Protein AF-A0A0L0QUV2-F1 (afdb_monomer_lite)

Sequence (82 aa):
MKKRRKMIRAVKYTGAIVLTIGILIFLYGFFISDRSYITGIGIGTVMGAGFLFIMGIFFAATEESLKERLSRWRNKFRRKNK

Secondary structure (DSSP, 8-state):
-HHHHHHHHHHHHHHHHHHHHHHHHHHHHHHTTTSTTHHHHHHHHHHHHHHHHHHHHHHHHHHHHHHHHHHHHHHHHHHH--

Organism: Virgibacillus pantothenticus (NCBI:txid1473)

Structure (mmCIF, N/CA/C/O backbone):
data_AF-A0A0L0QUV2-F1
#
_entry.id   AF-A0A0L0QUV2-F1
#
loop_
_atom_site.group_PDB
_atom_site.id
_atom_site.type_symbol
_atom_site.label_atom_id
_atom_site.label_alt_id
_atom_site.label_comp_id
_atom_site.label_asym_id
_atom_site.label_entity_id
_atom_site.label_seq_id
_atom_site.pdbx_PDB_ins_code
_atom_site.Cartn_x
_atom_site.Cartn_y
_atom_site.Cartn_z
_atom_site.occupancy
_atom_site.B_iso_or_equiv
_atom_site.auth_seq_id
_atom_site.auth_comp_id
_atom_site.auth_asym_id
_atom_site.auth_atom_id
_atom_site.pdbx_PDB_model_num
ATOM 1 N N . MET A 1 1 ? -18.716 5.852 20.945 1.00 48.78 1 MET A N 1
ATOM 2 C CA . MET A 1 1 ? -18.138 4.696 20.202 1.00 48.78 1 MET A CA 1
ATOM 3 C C . MET A 1 1 ? -18.357 4.687 18.669 1.00 48.78 1 MET A C 1
ATOM 5 O O . MET A 1 1 ? -17.815 3.799 18.018 1.00 48.78 1 MET A O 1
ATOM 9 N N . LYS A 1 2 ? -19.073 5.645 18.044 1.00 52.47 2 LYS A N 1
ATOM 10 C CA . LYS A 1 2 ? -19.374 5.615 16.589 1.00 52.47 2 LYS A CA 1
ATOM 11 C C . LYS A 1 2 ? -18.225 6.092 15.669 1.00 52.47 2 LYS A C 1
ATOM 13 O O . LYS A 1 2 ? -17.979 5.454 14.652 1.00 52.47 2 LYS A O 1
ATOM 18 N N . LYS A 1 3 ? -17.467 7.137 16.043 1.00 56.41 3 LYS A N 1
ATOM 19 C CA . LYS A 1 3 ? -16.391 7.710 15.194 1.00 56.41 3 LYS A CA 1
ATOM 20 C C . LYS A 1 3 ? -15.230 6.734 14.914 1.00 56.41 3 LYS A C 1
ATOM 22 O O . LYS A 1 3 ? -14.860 6.554 13.759 1.00 56.41 3 LYS A O 1
ATOM 27 N N . ARG A 1 4 ? -14.730 6.010 15.929 1.00 58.22 4 ARG A N 1
ATOM 28 C CA . ARG A 1 4 ? -13.610 5.049 15.764 1.00 58.22 4 ARG A CA 1
ATOM 29 C C . ARG A 1 4 ? -13.925 3.901 14.791 1.00 58.22 4 ARG A C 1
ATOM 31 O O . ARG A 1 4 ? -13.050 3.475 14.053 1.00 58.22 4 ARG A O 1
ATOM 38 N N . ARG A 1 5 ? -15.177 3.421 14.747 1.00 64.50 5 ARG A N 1
ATOM 39 C CA . ARG A 1 5 ? -15.600 2.361 13.806 1.00 64.50 5 ARG A CA 1
ATOM 40 C C . ARG A 1 5 ? -15.695 2.840 12.353 1.00 64.50 5 ARG A C 1
ATOM 42 O O . ARG A 1 5 ? -15.621 2.005 11.457 1.00 64.50 5 ARG A O 1
ATOM 49 N N . LYS A 1 6 ? -15.903 4.143 12.129 1.00 66.38 6 LYS A N 1
ATOM 50 C CA . LYS A 1 6 ? -15.924 4.757 10.792 1.00 66.38 6 LYS A CA 1
ATOM 51 C C . LYS A 1 6 ? -14.501 4.883 10.247 1.00 66.38 6 LYS A C 1
ATOM 53 O O . LYS A 1 6 ? -14.251 4.473 9.126 1.00 66.38 6 LYS A O 1
ATOM 58 N N . MET A 1 7 ? -13.576 5.335 11.095 1.00 66.56 7 MET A N 1
ATOM 59 C CA . MET A 1 7 ? -12.161 5.487 10.751 1.00 66.56 7 MET A CA 1
ATOM 60 C C . MET A 1 7 ? -11.510 4.155 10.356 1.00 66.56 7 MET A C 1
ATOM 62 O O . MET A 1 7 ? -10.949 4.064 9.278 1.00 66.56 7 MET A O 1
ATOM 66 N N . ILE A 1 8 ? -11.687 3.090 11.148 1.00 67.62 8 ILE A N 1
ATOM 67 C CA . ILE A 1 8 ? -11.113 1.763 10.833 1.00 67.62 8 ILE A CA 1
ATOM 68 C C . ILE A 1 8 ? -11.672 1.190 9.517 1.00 67.62 8 ILE A C 1
ATOM 70 O O . ILE A 1 8 ? -10.966 0.527 8.770 1.00 67.62 8 ILE A O 1
ATOM 74 N N . ARG A 1 9 ? -12.950 1.444 9.205 1.00 74.81 9 ARG A N 1
ATOM 75 C CA . ARG A 1 9 ? -13.535 1.005 7.927 1.00 74.81 9 ARG A CA 1
ATOM 76 C C . ARG A 1 9 ? -13.014 1.805 6.738 1.00 74.81 9 ARG A C 1
ATOM 78 O O . ARG A 1 9 ? -12.854 1.223 5.674 1.00 74.81 9 ARG A O 1
ATOM 85 N N . ALA A 1 10 ? -12.779 3.102 6.926 1.00 74.25 10 ALA A N 1
ATOM 86 C CA . ALA A 1 10 ? -12.206 3.960 5.900 1.00 74.25 10 ALA A CA 1
ATOM 87 C C . ALA A 1 10 ? -10.782 3.513 5.561 1.00 74.25 10 ALA A C 1
ATOM 89 O O . ALA A 1 10 ? -10.511 3.248 4.400 1.00 74.25 10 ALA A O 1
ATOM 90 N N . VAL A 1 11 ? -9.929 3.313 6.571 1.00 72.31 11 VAL A N 1
ATOM 91 C CA . VAL A 1 11 ? -8.543 2.865 6.366 1.00 72.31 11 VAL A CA 1
ATOM 92 C C . VAL A 1 11 ? -8.497 1.500 5.673 1.00 72.31 11 VAL A C 1
ATOM 94 O O . VAL A 1 11 ? -7.805 1.367 4.670 1.00 72.31 11 VAL A O 1
ATOM 97 N N . LYS A 1 12 ? -9.339 0.543 6.086 1.00 73.25 12 LYS A N 1
ATOM 98 C CA . LYS A 1 12 ? -9.449 -0.759 5.411 1.00 73.25 12 LYS A CA 1
ATOM 99 C C . LYS A 1 12 ? -9.825 -0.639 3.925 1.00 73.25 12 LYS A C 1
ATOM 101 O O . LYS A 1 12 ? -9.298 -1.375 3.096 1.00 73.25 12 LYS A O 1
ATOM 106 N N . TYR A 1 13 ? -10.739 0.270 3.582 1.00 79.31 13 TYR A N 1
ATOM 107 C CA . TYR A 1 13 ? -11.110 0.525 2.187 1.00 79.31 13 TYR A CA 1
ATOM 108 C C . TYR A 1 13 ? -9.972 1.202 1.418 1.00 79.31 13 TYR A C 1
ATOM 110 O O . TYR A 1 13 ? -9.664 0.798 0.303 1.00 79.31 13 TYR A O 1
ATOM 118 N N . THR A 1 14 ? -9.316 2.192 2.022 1.00 78.38 14 THR A N 1
ATOM 119 C CA . THR A 1 14 ? -8.186 2.903 1.415 1.00 78.38 14 THR A CA 1
ATOM 120 C C . THR A 1 14 ? -7.003 1.967 1.167 1.00 78.38 14 THR A C 1
ATOM 122 O O . THR A 1 14 ? -6.453 1.984 0.073 1.00 78.38 14 THR A O 1
ATOM 125 N N . GLY A 1 15 ? -6.660 1.096 2.121 1.00 74.88 15 GLY A N 1
ATOM 126 C CA . GLY A 1 15 ? -5.610 0.087 1.957 1.00 74.88 15 GLY A CA 1
ATOM 127 C C . GLY A 1 15 ? -5.921 -0.907 0.837 1.00 74.88 15 GLY A C 1
ATOM 128 O O . GLY A 1 15 ? -5.050 -1.199 0.022 1.00 74.88 15 GLY A O 1
ATOM 129 N N . ALA A 1 16 ? -7.176 -1.362 0.734 1.00 77.81 16 ALA A N 1
ATOM 130 C CA . ALA A 1 16 ? -7.608 -2.229 -0.361 1.00 77.81 16 ALA A CA 1
ATOM 131 C C . ALA A 1 16 ? -7.502 -1.532 -1.729 1.00 77.81 16 ALA A C 1
ATOM 133 O O . ALA A 1 16 ? -6.952 -2.109 -2.661 1.00 77.81 16 ALA A O 1
ATOM 134 N N . ILE A 1 17 ? -7.958 -0.280 -1.839 1.00 83.62 17 ILE A N 1
ATOM 135 C CA . ILE A 1 17 ? -7.897 0.501 -3.085 1.00 83.62 17 ILE A CA 1
ATOM 136 C C . ILE A 1 17 ? -6.444 0.740 -3.515 1.00 83.62 17 ILE A C 1
ATOM 138 O O . ILE A 1 17 ? -6.113 0.533 -4.679 1.00 83.62 17 ILE A O 1
ATOM 142 N N . VAL A 1 18 ? -5.567 1.139 -2.587 1.00 78.75 18 VAL A N 1
ATOM 143 C CA . VAL A 1 18 ? -4.142 1.374 -2.875 1.00 78.75 18 VAL A CA 1
ATOM 144 C C . VAL A 1 18 ? -3.461 0.088 -3.347 1.00 78.75 18 VAL A C 1
ATOM 146 O O . VAL A 1 18 ? -2.700 0.128 -4.312 1.00 78.75 18 VAL A O 1
ATOM 149 N N . LEU A 1 19 ? -3.782 -1.060 -2.738 1.00 78.50 19 LEU A N 1
ATOM 150 C CA . LEU A 1 19 ? -3.274 -2.360 -3.176 1.00 78.50 19 LEU A CA 1
ATOM 151 C C . LEU A 1 19 ? -3.742 -2.698 -4.600 1.00 78.50 19 LEU A C 1
ATOM 153 O O . LEU A 1 19 ? -2.933 -3.098 -5.434 1.00 78.50 19 LEU A O 1
ATOM 157 N N . THR A 1 20 ? -5.028 -2.493 -4.905 1.00 82.81 20 THR A N 1
ATOM 158 C CA . THR A 1 20 ? -5.585 -2.741 -6.244 1.00 82.81 20 THR A CA 1
ATOM 159 C C . THR A 1 20 ? -4.957 -1.835 -7.305 1.00 82.81 20 THR A C 1
ATOM 161 O O . THR A 1 20 ? -4.591 -2.314 -8.377 1.00 82.81 20 THR A O 1
ATOM 164 N N . ILE A 1 21 ? -4.779 -0.545 -7.006 1.00 84.12 21 ILE A N 1
ATOM 165 C CA . ILE A 1 21 ? -4.141 0.417 -7.916 1.00 84.12 21 ILE A CA 1
ATOM 166 C C . ILE A 1 21 ? -2.668 0.053 -8.146 1.00 84.12 21 ILE A C 1
ATOM 168 O O . ILE A 1 21 ? -2.211 0.077 -9.286 1.00 84.12 21 ILE A O 1
ATOM 172 N N . GLY A 1 22 ? -1.935 -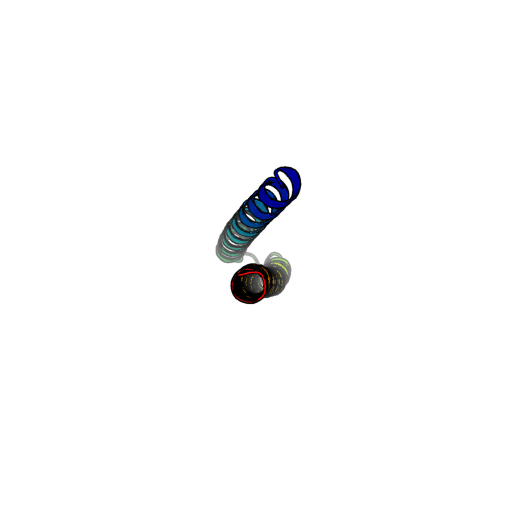0.338 -7.098 1.00 73.75 22 GLY A N 1
ATOM 173 C CA . GLY A 1 22 ? -0.543 -0.782 -7.223 1.00 73.75 22 GLY A CA 1
ATOM 174 C C . GLY A 1 22 ? -0.389 -1.992 -8.149 1.00 73.75 22 GLY A C 1
ATOM 175 O O . GLY A 1 22 ? 0.502 -2.007 -8.995 1.00 73.75 22 GLY A O 1
ATOM 176 N N . ILE A 1 23 ? -1.305 -2.963 -8.052 1.00 78.38 23 ILE A N 1
ATOM 177 C CA . ILE A 1 23 ? -1.348 -4.135 -8.941 1.00 78.38 23 ILE A CA 1
ATOM 178 C C . ILE A 1 23 ? -1.616 -3.711 -10.395 1.00 78.38 23 ILE A C 1
ATOM 180 O O . ILE A 1 23 ? -0.908 -4.146 -11.300 1.00 78.38 23 ILE A O 1
ATOM 184 N N . LEU A 1 24 ? -2.594 -2.829 -10.630 1.00 83.62 24 LEU A N 1
ATOM 185 C CA . LEU A 1 24 ? -2.935 -2.322 -11.968 1.00 83.62 24 LEU A CA 1
ATOM 186 C C . LEU A 1 24 ? -1.768 -1.584 -12.639 1.00 83.62 24 LEU A C 1
ATOM 188 O O . LEU A 1 24 ? -1.483 -1.824 -13.811 1.00 83.62 24 LEU A O 1
ATOM 192 N N . ILE A 1 25 ? -1.074 -0.716 -11.899 1.00 77.12 25 ILE A N 1
ATOM 193 C CA . ILE A 1 25 ? 0.087 0.030 -12.406 1.00 77.12 25 ILE A CA 1
ATOM 194 C C . ILE A 1 25 ? 1.249 -0.921 -12.714 1.00 77.12 25 ILE A C 1
ATOM 196 O O . ILE A 1 25 ? 1.920 -0.752 -13.731 1.00 77.12 25 ILE A O 1
ATOM 200 N N . PHE A 1 26 ? 1.461 -1.944 -11.881 1.00 72.94 26 PHE A N 1
ATOM 201 C CA . PHE A 1 26 ? 2.473 -2.975 -12.119 1.00 72.94 26 PHE A CA 1
ATOM 202 C C . PHE A 1 26 ? 2.214 -3.742 -13.422 1.00 72.94 26 PHE A C 1
ATOM 204 O O . PHE A 1 26 ? 3.109 -3.864 -14.255 1.00 72.94 26 PHE A O 1
ATOM 211 N N . LEU A 1 27 ? 0.974 -4.200 -13.626 1.00 76.31 27 LEU A N 1
ATOM 212 C CA . LEU A 1 27 ? 0.546 -4.865 -14.860 1.00 76.31 27 LEU A CA 1
ATOM 213 C C . LEU A 1 27 ? 0.722 -3.952 -16.083 1.00 76.31 27 LEU A C 1
ATOM 215 O O . LEU A 1 27 ? 1.248 -4.390 -17.102 1.00 76.31 27 LEU A O 1
ATOM 219 N N . TYR A 1 28 ? 0.348 -2.675 -15.981 1.00 73.44 28 TYR A N 1
ATOM 220 C CA . TYR A 1 28 ? 0.481 -1.719 -17.085 1.00 73.44 28 TYR A CA 1
ATOM 221 C C . TYR A 1 28 ? 1.949 -1.424 -17.440 1.00 73.44 28 TYR A C 1
ATOM 223 O O . TYR A 1 28 ? 2.317 -1.418 -18.613 1.00 73.44 28 TYR A O 1
ATOM 231 N N . GLY A 1 29 ? 2.810 -1.241 -16.434 1.00 68.69 29 GLY A N 1
ATOM 232 C CA . GLY A 1 29 ? 4.248 -1.038 -16.632 1.00 68.69 29 GLY A CA 1
ATOM 233 C C . GLY A 1 29 ? 4.955 -2.259 -17.230 1.00 68.69 29 GLY A C 1
ATOM 234 O O . GLY A 1 29 ? 5.863 -2.104 -18.048 1.00 68.69 29 GLY A O 1
ATOM 235 N N . PHE A 1 30 ? 4.508 -3.471 -16.882 1.00 67.50 30 PHE A N 1
ATOM 236 C CA . PHE A 1 30 ? 5.057 -4.716 -17.422 1.00 67.50 30 PHE A CA 1
ATOM 237 C C . PHE A 1 30 ? 4.786 -4.872 -18.929 1.00 67.50 30 PHE A C 1
ATOM 239 O O . PHE A 1 30 ? 5.695 -5.212 -19.680 1.00 67.50 30 PHE A O 1
ATOM 246 N N . PHE A 1 31 ? 3.573 -4.556 -19.392 1.00 67.12 31 PHE A N 1
ATOM 247 C CA . PHE A 1 31 ? 3.172 -4.745 -20.796 1.00 67.12 31 PHE A CA 1
ATOM 248 C C . PHE A 1 31 ? 3.721 -3.692 -21.779 1.00 67.12 31 PHE A C 1
ATOM 250 O O . PHE A 1 31 ? 3.681 -3.910 -22.984 1.00 67.12 31 PHE A O 1
ATOM 257 N N . ILE A 1 32 ? 4.225 -2.549 -21.303 1.00 67.06 32 ILE A N 1
ATOM 258 C CA . ILE A 1 32 ? 4.648 -1.414 -22.154 1.00 67.06 32 ILE A CA 1
ATOM 259 C C . ILE A 1 32 ? 6.159 -1.395 -22.460 1.00 67.06 32 ILE A C 1
ATOM 261 O O . ILE A 1 32 ? 6.633 -0.569 -23.241 1.00 67.06 32 ILE A O 1
ATOM 265 N N . SER A 1 33 ? 6.932 -2.329 -21.904 1.00 62.38 33 SER A N 1
ATOM 266 C CA . SER A 1 33 ? 8.404 -2.277 -21.890 1.00 62.38 33 SER A CA 1
ATOM 267 C C . SER A 1 33 ? 9.122 -2.609 -23.221 1.00 62.38 33 SER A C 1
ATOM 269 O O . SER A 1 33 ? 10.349 -2.654 -23.244 1.00 62.38 33 SER A O 1
ATOM 271 N N . ASP A 1 34 ? 8.412 -2.764 -24.344 1.00 62.06 34 ASP A N 1
ATOM 272 C CA . ASP A 1 34 ? 8.951 -3.211 -25.648 1.00 62.06 34 ASP A CA 1
ATOM 273 C C . ASP A 1 34 ? 9.858 -2.206 -26.405 1.00 62.06 34 ASP A C 1
ATOM 275 O O . ASP A 1 34 ? 10.365 -2.513 -27.482 1.00 62.06 34 ASP A O 1
ATOM 279 N N . ARG A 1 35 ? 10.101 -0.988 -25.895 1.00 60.00 35 ARG A N 1
ATOM 280 C CA . ARG A 1 35 ? 10.920 0.030 -26.595 1.00 60.00 35 ARG A CA 1
ATOM 281 C C . ARG A 1 35 ? 12.119 0.481 -25.759 1.00 60.00 35 ARG A C 1
ATOM 283 O O . ARG A 1 35 ? 11.967 0.807 -24.591 1.00 60.00 35 ARG A O 1
ATOM 290 N N . SER A 1 36 ? 13.300 0.585 -26.377 1.00 63.84 36 SER A N 1
ATOM 291 C CA . SER A 1 36 ? 14.612 0.815 -25.727 1.00 63.84 36 SER A CA 1
ATOM 292 C C . SER A 1 36 ? 14.732 2.050 -24.806 1.00 63.84 36 SER A C 1
ATOM 294 O O . SER A 1 36 ? 15.638 2.099 -23.980 1.00 63.84 36 SER A O 1
ATOM 296 N N . TYR A 1 37 ? 13.846 3.046 -24.920 1.00 63.75 37 TYR A N 1
ATOM 297 C CA . TYR A 1 37 ? 13.775 4.203 -24.004 1.00 63.75 37 TYR A CA 1
ATOM 298 C C . TYR A 1 37 ? 12.863 3.957 -22.793 1.00 63.75 37 TYR A C 1
ATOM 300 O O . TYR A 1 37 ? 12.985 4.597 -21.752 1.00 63.75 37 TYR A O 1
ATOM 308 N N . ILE A 1 38 ? 11.941 3.013 -22.933 1.00 66.06 38 ILE A N 1
ATOM 309 C CA . ILE A 1 38 ? 10.924 2.649 -21.953 1.00 66.06 38 ILE A CA 1
ATOM 310 C C . ILE A 1 38 ? 11.500 1.656 -20.941 1.00 66.06 38 ILE A C 1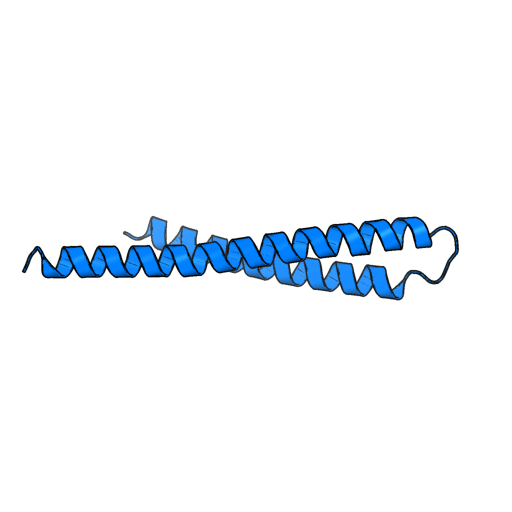
ATOM 312 O O . ILE A 1 38 ? 10.995 1.574 -19.832 1.00 66.06 38 ILE A O 1
ATOM 316 N N . THR A 1 39 ? 12.609 0.978 -21.247 1.00 68.94 39 THR A N 1
ATOM 317 C CA . THR A 1 39 ? 13.261 0.019 -20.341 1.00 68.94 39 THR A CA 1
ATOM 318 C C . THR A 1 39 ? 13.656 0.651 -19.000 1.00 68.94 39 THR A C 1
ATOM 320 O O . THR A 1 39 ? 13.423 0.057 -17.951 1.00 68.94 39 THR A O 1
ATOM 323 N N . GLY A 1 40 ? 14.171 1.888 -18.999 1.00 72.12 40 GLY A N 1
ATOM 324 C CA . GLY A 1 40 ? 14.488 2.613 -17.759 1.00 72.12 40 GLY A CA 1
ATOM 325 C C . GLY A 1 40 ? 13.245 2.976 -16.938 1.00 72.12 40 GLY A C 1
ATOM 326 O O . GLY A 1 40 ? 13.237 2.843 -15.714 1.00 72.12 40 GLY A O 1
ATOM 327 N N . ILE A 1 41 ? 12.159 3.359 -17.616 1.00 74.38 41 ILE A N 1
ATOM 328 C CA . ILE A 1 41 ? 10.859 3.644 -16.991 1.00 74.38 41 ILE A CA 1
ATOM 329 C C . ILE A 1 41 ? 10.232 2.349 -16.459 1.00 74.38 41 ILE A C 1
ATOM 331 O O . ILE A 1 41 ? 9.682 2.339 -15.361 1.00 74.38 41 ILE A O 1
ATOM 335 N N . GLY A 1 42 ? 10.360 1.247 -17.196 1.00 75.19 42 GLY A N 1
ATOM 336 C CA . GLY A 1 42 ? 9.883 -0.081 -16.828 1.00 75.19 42 GLY A CA 1
ATOM 337 C C . GLY A 1 42 ? 10.570 -0.595 -15.569 1.00 75.19 42 GLY A C 1
ATOM 338 O O . GLY A 1 42 ? 9.886 -0.990 -14.629 1.00 75.19 42 GLY A O 1
ATOM 339 N N . ILE A 1 43 ? 11.901 -0.486 -15.484 1.00 77.75 43 ILE A N 1
ATOM 340 C CA . ILE A 1 43 ? 12.653 -0.858 -14.275 1.00 77.75 43 ILE A CA 1
ATOM 341 C C . ILE A 1 43 ? 12.214 0.000 -13.083 1.00 77.75 43 ILE A C 1
ATOM 343 O O . ILE A 1 43 ? 11.893 -0.547 -12.030 1.00 77.75 43 ILE A O 1
ATOM 347 N N . GLY A 1 44 ? 12.124 1.324 -13.246 1.00 81.12 44 GLY A N 1
ATOM 348 C CA . GLY A 1 44 ? 11.655 2.215 -12.179 1.00 81.12 44 GLY A CA 1
ATOM 349 C C . GLY A 1 44 ? 10.218 1.915 -11.736 1.00 81.12 44 GLY A C 1
ATOM 350 O O . GLY A 1 44 ? 9.922 1.924 -10.542 1.00 81.12 44 GLY A O 1
ATOM 351 N N . THR A 1 45 ? 9.338 1.574 -12.679 1.00 80.00 45 THR A N 1
ATOM 352 C CA . THR A 1 45 ? 7.931 1.250 -12.402 1.00 80.00 45 THR A CA 1
ATOM 353 C C . THR A 1 45 ? 7.800 -0.087 -11.684 1.00 80.00 45 THR A C 1
ATOM 355 O O . THR A 1 45 ? 7.093 -0.164 -10.686 1.00 80.00 45 THR A O 1
ATOM 358 N N . VAL A 1 46 ? 8.511 -1.126 -12.125 1.00 80.06 46 VAL A N 1
ATOM 359 C CA . VAL A 1 46 ? 8.520 -2.451 -11.482 1.00 80.06 46 VAL A CA 1
ATOM 360 C C . VAL A 1 46 ? 9.132 -2.368 -10.082 1.00 80.06 46 VAL A C 1
ATOM 362 O O . VAL A 1 46 ? 8.561 -2.899 -9.128 1.00 80.06 46 VAL A O 1
ATOM 365 N N . MET A 1 47 ? 10.253 -1.655 -9.932 1.00 83.94 47 MET A N 1
ATOM 366 C CA . MET A 1 47 ? 10.945 -1.501 -8.651 1.00 83.94 47 MET A CA 1
ATOM 367 C C . MET A 1 47 ? 10.120 -0.662 -7.659 1.00 83.94 47 MET A C 1
ATOM 369 O O . MET A 1 47 ? 9.975 -1.044 -6.497 1.00 83.94 47 MET A O 1
ATOM 373 N N . GLY A 1 48 ? 9.500 0.430 -8.120 1.00 83.25 48 GLY A N 1
ATOM 374 C CA . GLY A 1 48 ? 8.612 1.270 -7.312 1.00 83.25 48 GLY A CA 1
ATOM 375 C C . GLY A 1 48 ? 7.297 0.580 -6.944 1.00 83.25 48 GLY A C 1
ATOM 376 O O . GLY A 1 48 ? 6.872 0.628 -5.790 1.00 83.25 48 GLY A O 1
ATOM 377 N N . ALA A 1 49 ? 6.673 -0.123 -7.889 1.00 81.06 49 ALA A N 1
ATOM 378 C CA . ALA A 1 49 ? 5.455 -0.882 -7.633 1.00 81.06 49 ALA A CA 1
ATOM 379 C C . ALA A 1 49 ? 5.704 -2.048 -6.668 1.00 81.06 49 ALA A C 1
ATOM 381 O O . ALA A 1 49 ? 4.898 -2.253 -5.766 1.00 81.06 49 ALA A O 1
ATOM 382 N N . GLY A 1 50 ? 6.839 -2.749 -6.773 1.00 83.44 50 GLY A N 1
ATOM 383 C CA . GLY A 1 50 ? 7.238 -3.761 -5.790 1.00 83.44 50 GLY A CA 1
ATOM 384 C C . GLY A 1 50 ?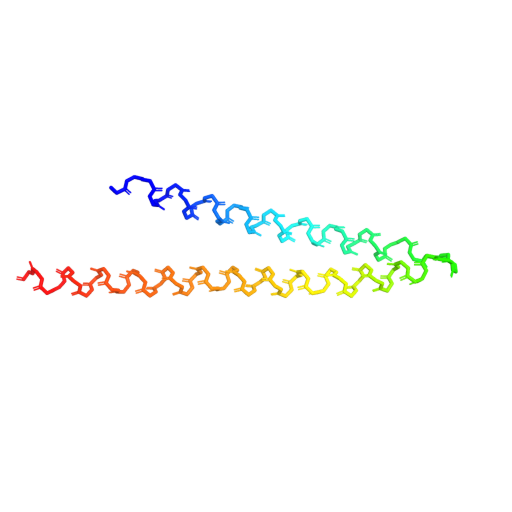 7.368 -3.182 -4.377 1.00 83.44 50 GLY A C 1
ATOM 385 O O . GLY A 1 50 ? 6.862 -3.763 -3.415 1.00 83.44 50 GLY A O 1
ATOM 386 N N . PHE A 1 51 ? 7.966 -1.994 -4.250 1.00 82.69 51 PHE A N 1
ATOM 387 C CA . PHE A 1 51 ? 8.106 -1.310 -2.963 1.00 82.69 51 PHE A CA 1
ATOM 388 C C . PHE A 1 51 ? 6.747 -0.899 -2.372 1.00 82.69 51 PHE A C 1
ATOM 390 O O . PHE A 1 51 ? 6.459 -1.191 -1.210 1.00 82.69 51 PHE A O 1
ATOM 397 N N . LEU A 1 52 ? 5.873 -0.290 -3.182 1.00 82.06 52 LEU A N 1
ATOM 398 C CA . LEU A 1 52 ? 4.512 0.082 -2.774 1.00 82.06 52 LEU A CA 1
ATOM 399 C C . LEU A 1 52 ? 3.654 -1.139 -2.425 1.00 82.06 52 LEU A C 1
ATOM 401 O O . LEU A 1 52 ? 2.835 -1.076 -1.508 1.00 82.06 52 LEU A O 1
ATOM 405 N N . PHE A 1 53 ? 3.862 -2.259 -3.114 1.00 80.75 53 PHE A N 1
ATOM 406 C CA . PHE A 1 53 ? 3.150 -3.505 -2.862 1.00 80.75 53 PHE A CA 1
ATOM 407 C C . PHE A 1 53 ? 3.512 -4.101 -1.497 1.00 80.75 53 PHE A C 1
ATOM 409 O O . PHE A 1 53 ? 2.623 -4.388 -0.693 1.00 80.75 53 PHE A O 1
ATOM 416 N N . ILE A 1 54 ? 4.808 -4.211 -1.187 1.00 86.12 54 ILE A N 1
ATOM 417 C CA . ILE A 1 54 ? 5.279 -4.697 0.120 1.00 86.12 54 ILE A CA 1
ATOM 418 C C . ILE A 1 54 ? 4.821 -3.753 1.239 1.00 86.12 54 ILE A C 1
ATOM 420 O O . ILE A 1 54 ? 4.311 -4.210 2.264 1.00 86.12 54 ILE A O 1
ATOM 424 N N . MET A 1 55 ? 4.937 -2.437 1.031 1.00 83.88 55 MET A N 1
ATOM 425 C CA . MET A 1 55 ? 4.507 -1.428 2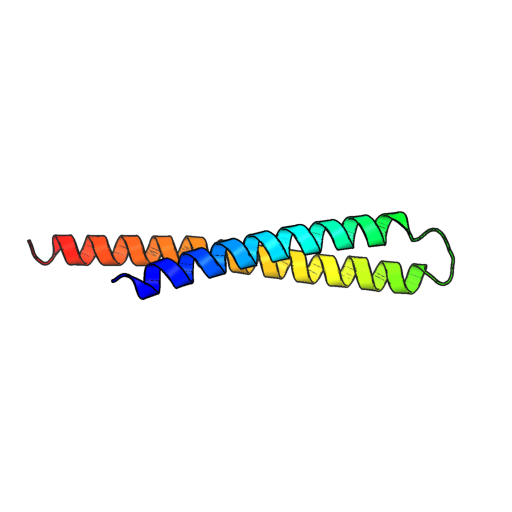.002 1.00 83.88 55 MET A CA 1
ATOM 426 C C . MET A 1 55 ? 2.992 -1.494 2.261 1.00 83.88 55 MET A C 1
ATOM 428 O O . MET A 1 55 ? 2.557 -1.427 3.413 1.00 83.88 55 MET A O 1
ATOM 432 N N . GLY A 1 56 ? 2.188 -1.708 1.215 1.00 81.19 56 GLY A N 1
ATOM 433 C CA . GLY A 1 56 ? 0.740 -1.902 1.313 1.00 81.19 56 GLY A CA 1
ATOM 434 C C . GLY A 1 56 ? 0.350 -3.177 2.068 1.00 81.19 56 GLY A C 1
ATOM 435 O O . GLY A 1 56 ? -0.502 -3.126 2.958 1.00 81.19 56 GLY A O 1
ATOM 436 N N . ILE A 1 57 ? 1.005 -4.307 1.779 1.00 81.81 57 ILE A N 1
ATOM 437 C CA . ILE A 1 57 ? 0.782 -5.578 2.493 1.00 81.81 57 ILE A CA 1
ATOM 438 C C . ILE A 1 57 ? 1.140 -5.441 3.973 1.00 81.81 57 ILE A C 1
ATOM 440 O O . ILE A 1 57 ? 0.374 -5.869 4.838 1.00 81.81 57 ILE A O 1
ATOM 444 N N . PHE A 1 58 ? 2.277 -4.814 4.281 1.00 85.50 58 PHE A N 1
ATOM 445 C CA . PHE A 1 58 ? 2.719 -4.612 5.658 1.00 85.50 58 PHE A CA 1
ATOM 446 C C . PHE A 1 58 ? 1.735 -3.742 6.451 1.00 85.50 58 PHE A C 1
ATOM 448 O O . PHE A 1 58 ? 1.421 -4.034 7.610 1.00 85.50 58 PHE A O 1
ATOM 455 N N . PHE A 1 59 ? 1.189 -2.703 5.816 1.00 81.38 59 PHE A N 1
ATOM 456 C CA . PHE A 1 59 ? 0.186 -1.837 6.426 1.00 81.38 59 PHE A CA 1
ATOM 457 C C . PHE A 1 59 ? -1.128 -2.585 6.705 1.00 81.38 59 PHE A C 1
ATOM 459 O O . PHE A 1 59 ? -1.654 -2.513 7.817 1.00 81.38 59 PHE A O 1
ATOM 466 N N . ALA A 1 60 ? -1.609 -3.384 5.748 1.00 80.00 60 ALA A N 1
ATOM 467 C CA . ALA A 1 60 ? -2.796 -4.220 5.928 1.00 80.00 60 ALA A CA 1
ATOM 468 C C . ALA A 1 60 ? -2.610 -5.272 7.042 1.00 80.00 60 ALA A C 1
ATOM 470 O O . ALA A 1 60 ? -3.487 -5.452 7.892 1.00 80.00 60 ALA A O 1
ATOM 471 N N . ALA A 1 61 ? -1.447 -5.927 7.092 1.00 82.19 61 ALA A N 1
ATOM 472 C CA . ALA A 1 61 ? -1.105 -6.882 8.146 1.00 82.19 61 ALA A CA 1
ATOM 473 C C . ALA A 1 61 ? -1.028 -6.213 9.533 1.00 82.19 61 ALA A C 1
ATOM 475 O O . ALA A 1 61 ? -1.473 -6.772 10.544 1.00 82.19 61 ALA A O 1
ATOM 476 N N . THR A 1 62 ? -0.508 -4.985 9.592 1.00 84.50 62 THR A N 1
ATOM 477 C CA . THR A 1 62 ? -0.453 -4.194 10.828 1.00 84.50 62 THR A CA 1
ATOM 478 C C . THR A 1 62 ? -1.853 -3.814 11.313 1.00 84.50 62 THR A C 1
ATOM 480 O O . THR A 1 62 ? -2.131 -3.900 12.509 1.00 84.50 62 THR A O 1
ATOM 483 N N . GLU A 1 63 ? -2.778 -3.458 10.417 1.00 80.19 63 GLU A N 1
ATOM 484 C CA . GLU A 1 63 ? -4.170 -3.196 10.800 1.00 80.19 63 GLU A CA 1
ATOM 485 C C . GLU A 1 63 ? -4.868 -4.432 11.384 1.00 80.19 63 GLU A C 1
ATOM 487 O O . GLU A 1 63 ? -5.552 -4.320 12.409 1.00 80.19 63 GLU A O 1
ATOM 492 N N . GLU A 1 64 ? -4.695 -5.608 10.773 1.00 79.81 64 GLU A N 1
ATOM 493 C CA . GLU A 1 64 ? -5.327 -6.843 11.252 1.00 79.81 64 GLU A CA 1
ATOM 494 C C . GLU A 1 64 ? -4.759 -7.257 12.622 1.00 79.81 64 GLU A C 1
ATOM 496 O O . GLU A 1 64 ? -5.520 -7.486 13.568 1.00 79.81 64 GLU A O 1
ATOM 501 N N . SER A 1 65 ? -3.432 -7.229 12.783 1.00 85.75 65 SER A N 1
ATOM 502 C CA . SER A 1 65 ? -2.763 -7.555 14.052 1.00 85.75 65 SER A CA 1
ATOM 503 C C . SER A 1 65 ? -3.082 -6.557 15.174 1.00 85.75 65 SER A C 1
ATOM 505 O O . SER A 1 65 ? -3.330 -6.949 16.324 1.00 85.75 65 SER A O 1
ATOM 507 N N . LEU A 1 66 ? -3.156 -5.258 14.862 1.00 85.06 66 LEU A N 1
ATOM 508 C CA . LEU A 1 66 ? -3.563 -4.227 15.815 1.00 85.06 66 LEU A CA 1
ATOM 509 C C . LEU A 1 66 ? -5.022 -4.423 16.243 1.00 85.06 66 LEU A C 1
ATOM 511 O O . LEU A 1 66 ? -5.333 -4.366 17.437 1.00 85.06 66 LEU A O 1
ATOM 515 N N . LYS A 1 67 ? -5.922 -4.702 15.293 1.00 82.19 67 LYS A N 1
ATOM 516 C CA . LYS A 1 67 ? -7.339 -4.981 15.559 1.00 82.19 67 LYS A CA 1
ATOM 517 C C . LYS A 1 67 ? -7.512 -6.208 16.449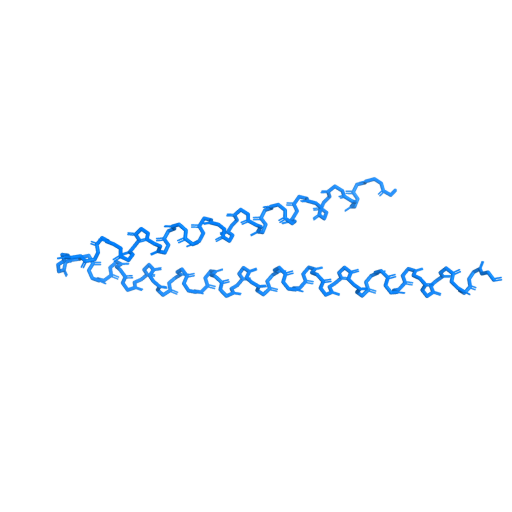 1.00 82.19 67 LYS A C 1
ATOM 519 O O . LYS A 1 67 ? -8.304 -6.169 17.398 1.00 82.19 67 LYS A O 1
ATOM 524 N N . GLU A 1 68 ? -6.744 -7.259 16.206 1.00 83.88 68 GLU A N 1
ATOM 525 C CA . GLU A 1 68 ? -6.759 -8.472 17.011 1.00 83.88 68 GLU A CA 1
ATOM 526 C C . GLU A 1 68 ? -6.269 -8.208 18.443 1.00 83.88 68 GLU A C 1
ATOM 528 O O . GLU A 1 68 ? -6.947 -8.562 19.415 1.00 83.88 68 GLU A O 1
ATOM 533 N N . AR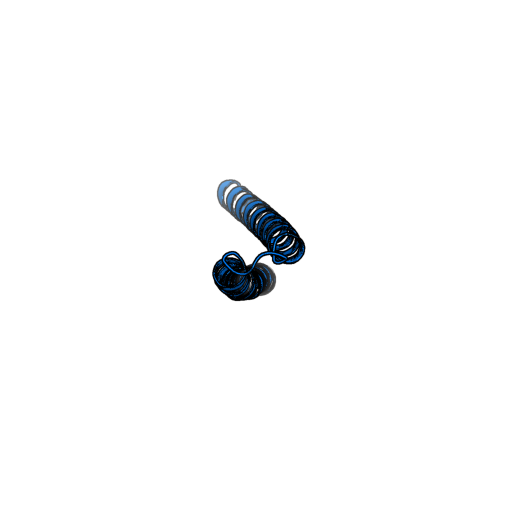G A 1 69 ? -5.157 -7.477 18.605 1.00 84.31 69 ARG A N 1
ATOM 534 C CA . ARG A 1 69 ? -4.627 -7.064 19.917 1.00 84.31 69 ARG A CA 1
ATOM 535 C C . ARG A 1 69 ? -5.622 -6.205 20.702 1.00 84.31 69 ARG A C 1
ATOM 537 O O . ARG A 1 69 ? -5.802 -6.411 21.905 1.00 84.31 69 ARG A O 1
ATOM 544 N N . LEU A 1 70 ? -6.322 -5.295 20.029 1.00 85.12 70 LEU A N 1
ATOM 545 C CA . LEU A 1 70 ? -7.316 -4.413 20.646 1.00 85.12 70 LEU A CA 1
ATOM 546 C C . LEU A 1 70 ? -8.597 -5.172 21.032 1.00 85.12 70 LEU A C 1
ATOM 548 O O . LEU A 1 70 ? -9.186 -4.911 22.085 1.00 85.12 70 LEU A O 1
ATOM 552 N N . SER A 1 71 ? -9.007 -6.157 20.226 1.00 82.12 71 SER A N 1
ATOM 553 C CA . SER A 1 71 ? -10.117 -7.058 20.560 1.00 82.12 71 SER A CA 1
ATOM 554 C C . SER A 1 71 ? -9.812 -7.904 21.806 1.00 82.12 71 SER A C 1
ATOM 556 O O . SER A 1 71 ? -10.659 -8.000 22.701 1.00 82.12 71 SER A O 1
ATOM 558 N N . ARG A 1 72 ? -8.575 -8.416 21.920 1.00 82.81 72 ARG A N 1
ATOM 559 C CA . ARG A 1 72 ? -8.088 -9.158 23.091 1.00 82.81 72 ARG A CA 1
ATOM 560 C C . ARG A 1 72 ? -8.097 -8.292 24.348 1.00 82.81 72 ARG A C 1
ATOM 562 O O . ARG A 1 72 ? -8.642 -8.720 25.364 1.00 82.81 72 ARG A O 1
ATOM 569 N N . TRP A 1 73 ? -7.575 -7.065 24.280 1.00 79.56 73 TRP A N 1
ATOM 570 C CA . TRP A 1 73 ? -7.585 -6.131 25.417 1.00 79.56 73 TRP A CA 1
ATOM 571 C C . TRP A 1 73 ? -9.001 -5.803 25.895 1.00 79.56 73 TRP A C 1
ATOM 573 O O . TRP A 1 73 ? -9.276 -5.836 27.095 1.00 79.56 73 TRP A O 1
ATOM 583 N N . ARG A 1 74 ? -9.933 -5.559 24.964 1.00 79.56 74 ARG A N 1
ATOM 584 C CA . ARG A 1 74 ? -11.337 -5.301 25.309 1.00 79.56 74 ARG A CA 1
ATOM 585 C C . ARG A 1 74 ? -11.987 -6.489 26.021 1.00 79.56 74 ARG A C 1
ATOM 587 O O . ARG A 1 74 ? -12.707 -6.285 26.995 1.00 79.56 74 ARG A O 1
ATOM 594 N N . ASN A 1 75 ? -11.715 -7.718 25.578 1.00 82.56 75 ASN A N 1
ATOM 595 C CA . ASN A 1 75 ? -12.198 -8.917 26.267 1.00 82.56 75 ASN A CA 1
ATOM 596 C C . ASN A 1 75 ? -11.560 -9.100 27.651 1.00 82.56 75 ASN A C 1
ATOM 598 O O . ASN A 1 75 ? -12.252 -9.519 28.578 1.00 82.56 75 ASN A O 1
ATOM 602 N N . LYS A 1 76 ? -10.279 -8.745 27.815 1.00 80.06 76 LYS A N 1
ATOM 603 C CA . LYS A 1 76 ? -9.580 -8.809 29.107 1.00 80.06 76 LYS A CA 1
ATOM 604 C C . LYS A 1 76 ? -10.193 -7.850 30.134 1.00 80.06 76 LYS A C 1
ATOM 606 O O . LYS A 1 76 ? -10.460 -8.261 31.255 1.00 80.06 76 LYS A O 1
ATOM 611 N N . PHE A 1 77 ? -10.513 -6.618 29.736 1.00 78.62 77 PHE A N 1
ATOM 612 C CA . PHE A 1 77 ? -11.234 -5.677 30.602 1.00 78.62 77 PHE A CA 1
ATOM 613 C C . PHE A 1 77 ? -12.649 -6.135 30.938 1.00 78.62 77 PHE A C 1
ATOM 615 O O . PHE A 1 77 ? -13.067 -6.035 32.086 1.00 78.62 77 PHE A O 1
ATOM 622 N N . ARG A 1 78 ? -13.380 -6.678 29.958 1.00 76.94 78 ARG A N 1
ATOM 623 C CA . ARG A 1 78 ? -14.747 -7.167 30.178 1.00 76.94 78 ARG A CA 1
ATOM 624 C C . ARG A 1 78 ? -14.808 -8.321 31.185 1.00 76.94 78 ARG A C 1
ATOM 626 O O . ARG A 1 78 ? -15.818 -8.465 31.856 1.00 76.94 78 ARG A O 1
ATOM 633 N N . ARG A 1 79 ? -13.739 -9.119 31.294 1.00 73.06 79 ARG A N 1
ATOM 634 C CA . ARG A 1 79 ? -13.589 -10.167 32.319 1.00 73.06 79 ARG A CA 1
ATOM 635 C C . ARG A 1 79 ? -13.137 -9.647 33.684 1.00 73.06 79 ARG A C 1
ATOM 637 O O . ARG A 1 79 ? -13.359 -10.337 34.658 1.00 73.06 79 ARG A O 1
ATOM 644 N N . LYS A 1 80 ? -12.491 -8.480 33.752 1.00 71.12 80 LYS A N 1
ATOM 645 C CA . LYS A 1 80 ? -12.019 -7.887 35.016 1.00 71.12 80 LYS A CA 1
ATOM 646 C C . LYS A 1 80 ? -13.103 -7.064 35.729 1.00 71.12 80 LYS A C 1
ATOM 648 O O . LYS A 1 80 ? -12.964 -6.770 36.904 1.00 71.12 80 LYS A O 1
ATOM 653 N N . ASN A 1 81 ? -14.147 -6.667 34.999 1.00 63.84 81 ASN A N 1
ATOM 654 C CA . ASN A 1 81 ? -15.244 -5.821 35.479 1.00 63.84 81 ASN A CA 1
ATOM 655 C C . ASN A 1 81 ? -16.551 -6.604 35.724 1.00 63.84 81 ASN A C 1
ATOM 657 O O . ASN A 1 81 ? -17.621 -5.999 35.769 1.00 63.84 81 ASN A O 1
ATOM 661 N N . LYS A 1 82 ? -16.462 -7.936 35.782 1.00 55.56 82 LYS A N 1
ATOM 662 C CA . LYS A 1 82 ? -17.529 -8.886 36.101 1.00 55.56 82 LYS A CA 1
ATOM 663 C C . LYS A 1 82 ? -17.032 -9.750 37.250 1.00 55.56 82 LYS A C 1
ATOM 665 O O . LYS A 1 82 ? -17.875 -10.108 38.091 1.00 55.56 82 LYS A O 1
#

Foldseek 3Di:
DPPVVVVLVVVLVVLVVLLVVLVVQLVVLVVPCPDPVSVVVSVVSNVVSVVSNVVSVVVNVCSVVVVVVVVVVVVVVVVVVD

Radius of gyration: 19.44 Å; chains: 1; bounding box: 34×18×63 Å

pLDDT: mean 75.4, std 8.64, range [48.78, 86.12]